Protein AF-A0A7S3IA55-F1 (afdb_monomer)

Nearest PDB structures (foldseek):
  6xyw-assembly1_BI  TM=4.584E-01  e=1.320E+00  Arabidopsis thaliana
  8tn6-assembly1_C  TM=3.135E-01  e=3.526E+00  synthetic construct
  1zy3-assembly1_A  TM=2.543E-01  e=7.474E+00  Homo sapiens

InterPro domains:
  IPR007148 Small-subunit processome, Utp12 [PF04003] (31-106)

Organism: NCBI:txid342563

Secondary structure (DSSP, 8-state):
-HHHHHHHHHHHTT-HHHHHHHHHHSPPPS---HHHHHHHHHHHHHHHHHS--HHHHHHHHHHHHHHHHHHHH-HHHHHHHHHHHHHHHHHHHHHHHHHHHHHHHHHHHHHHSSPP-----------------------------

Sequence (145 aa):
MESCAQLLNALRNKDISTLNSLIESTECPEHIPQEHLVDLLSFLTKKMQQIPSKKALLWVHQLSSKHGHLLIQSENLKQQITKLLESFTDKTATLEKLYKLKGKLEGNLSRTEGPGVSNEMEIEEEETSSDASIEEITHYEEFSD

Radius of gyration: 34.8 Å; Cα contacts (8 Å, |Δi|>4): 60; chains: 1; bounding box: 84×31×84 Å

Foldseek 3Di:
DVLLVQCQVCLVVVVLVSVVVSLVPHAQDPDDDPVCLLSLLLSLLVCCVVPNDPSSVVNNVVSCVVPVVVCVVDPPSVVSVVVSVVVVVVVVVVVVVVVVVVVVVVVVVVVVPPDDPPPPPPPPPPPDDDDDDDDDDDDDDDDDD

Structure (mmCIF, N/CA/C/O backbone):
data_AF-A0A7S3IA55-F1
#
_entry.id   AF-A0A7S3IA55-F1
#
loop_
_atom_site.group_PDB
_atom_site.id
_atom_site.type_symbol
_atom_site.label_atom_id
_atom_site.label_alt_id
_atom_site.label_comp_id
_atom_site.label_asym_id
_atom_site.label_entity_id
_atom_site.label_seq_id
_atom_site.pdbx_PDB_ins_code
_atom_site.Cartn_x
_atom_site.Cartn_y
_atom_site.Cartn_z
_atom_site.occupancy
_atom_site.B_iso_or_equiv
_atom_site.auth_seq_id
_atom_site.auth_comp_id
_atom_site.auth_asym_id
_atom_site.auth_atom_id
_atom_site.pdbx_PDB_model_num
ATOM 1 N N . MET A 1 1 ? 12.690 -15.895 -8.451 1.00 59.56 1 MET A N 1
ATOM 2 C CA . MET A 1 1 ? 12.801 -15.340 -9.821 1.00 59.56 1 MET A CA 1
ATOM 3 C C . MET A 1 1 ? 11.457 -15.336 -10.544 1.00 59.56 1 MET A C 1
ATOM 5 O O . MET A 1 1 ? 11.113 -14.310 -11.113 1.00 59.56 1 MET A O 1
ATOM 9 N N . GLU A 1 2 ? 10.664 -16.408 -10.460 1.00 76.94 2 GLU A N 1
ATOM 10 C CA . GLU A 1 2 ? 9.357 -16.514 -11.136 1.00 76.94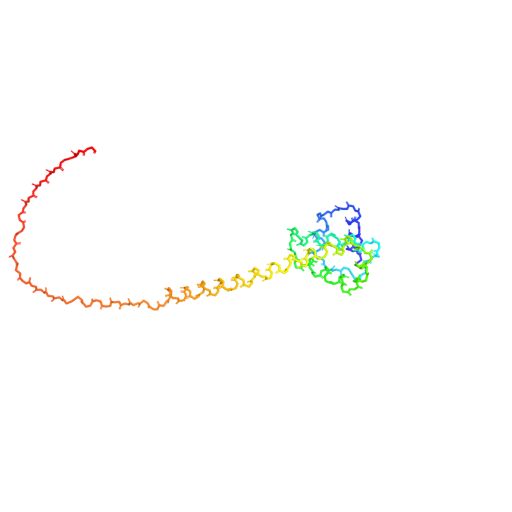 2 GLU A CA 1
ATOM 11 C C . GLU A 1 2 ? 8.310 -15.483 -10.661 1.00 76.94 2 GLU A C 1
ATOM 13 O O . GLU A 1 2 ? 7.655 -14.844 -11.481 1.00 76.94 2 GLU A O 1
ATOM 18 N N . SER A 1 3 ? 8.237 -15.210 -9.354 1.00 81.88 3 SER A N 1
ATOM 19 C CA . SER A 1 3 ? 7.317 -14.214 -8.775 1.00 81.88 3 SER A CA 1
ATOM 20 C C . SER A 1 3 ? 7.595 -12.772 -9.216 1.00 81.88 3 SER A C 1
ATOM 22 O O . SER A 1 3 ? 6.663 -11.992 -9.392 1.00 81.88 3 SER A O 1
ATOM 24 N N . CYS A 1 4 ? 8.862 -12.406 -9.442 1.00 88.00 4 CYS A N 1
ATOM 25 C CA . CYS A 1 4 ? 9.215 -11.074 -9.940 1.00 88.00 4 CYS A CA 1
ATOM 26 C C . CYS A 1 4 ? 8.784 -10.915 -11.404 1.00 88.00 4 CYS A C 1
ATOM 28 O O . CYS A 1 4 ? 8.152 -9.926 -11.756 1.00 88.00 4 CYS A O 1
ATOM 30 N N . ALA A 1 5 ? 9.025 -11.924 -12.247 1.00 91.19 5 ALA A N 1
ATOM 31 C CA . ALA A 1 5 ? 8.561 -11.903 -13.633 1.00 91.19 5 ALA A CA 1
ATOM 32 C C . ALA A 1 5 ? 7.026 -11.797 -13.724 1.00 91.19 5 ALA A C 1
ATOM 34 O O . ALA A 1 5 ? 6.505 -11.020 -14.526 1.00 91.19 5 ALA A O 1
ATOM 35 N N . GLN A 1 6 ? 6.305 -12.522 -12.863 1.00 94.19 6 GLN A N 1
ATOM 36 C CA . GLN A 1 6 ? 4.848 -12.422 -12.754 1.00 94.19 6 GLN A CA 1
ATOM 37 C C . GLN A 1 6 ? 4.395 -11.034 -12.283 1.00 94.19 6 GLN A C 1
ATOM 39 O O . GLN A 1 6 ? 3.485 -10.470 -12.887 1.00 94.19 6 GLN A O 1
ATOM 44 N N . LEU A 1 7 ? 5.056 -10.450 -11.276 1.00 95.00 7 LEU A N 1
ATOM 45 C CA . LEU A 1 7 ? 4.777 -9.092 -10.797 1.00 95.00 7 LEU A CA 1
ATOM 46 C C . LEU A 1 7 ? 4.922 -8.062 -11.921 1.00 95.00 7 LEU A C 1
ATOM 48 O O . LEU A 1 7 ? 4.017 -7.260 -12.140 1.00 95.00 7 LEU A O 1
ATOM 52 N N . LEU A 1 8 ? 6.038 -8.098 -12.651 1.00 94.25 8 LEU A N 1
ATOM 53 C CA . LEU A 1 8 ? 6.300 -7.163 -13.746 1.00 94.25 8 LEU A CA 1
ATOM 54 C C . LEU A 1 8 ? 5.291 -7.332 -14.884 1.00 94.25 8 LEU A C 1
ATOM 56 O O . LEU A 1 8 ? 4.810 -6.346 -15.445 1.00 94.25 8 LEU A O 1
ATOM 60 N N . ASN A 1 9 ? 4.919 -8.575 -15.200 1.00 94.94 9 ASN A N 1
ATOM 61 C CA . ASN A 1 9 ? 3.902 -8.839 -16.207 1.00 94.94 9 ASN A CA 1
ATOM 62 C C . ASN A 1 9 ? 2.522 -8.317 -15.777 1.00 94.94 9 ASN A C 1
ATOM 64 O O . ASN A 1 9 ? 1.839 -7.669 -16.568 1.00 94.94 9 ASN A O 1
ATOM 68 N N . ALA A 1 10 ? 2.138 -8.543 -14.519 1.00 95.38 10 ALA A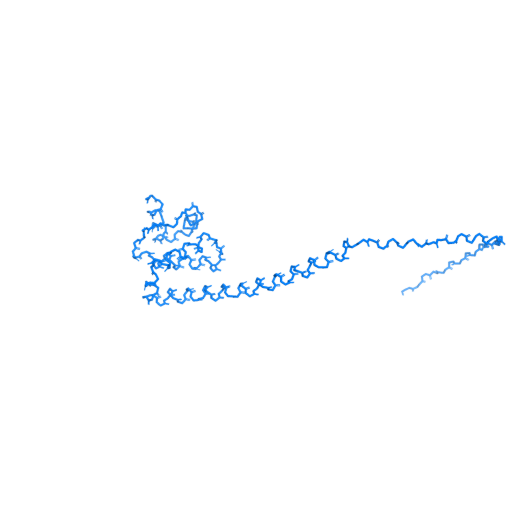 N 1
ATOM 69 C CA . ALA A 1 10 ? 0.887 -8.047 -13.957 1.00 95.38 10 ALA A CA 1
ATOM 70 C C . ALA A 1 10 ? 0.855 -6.511 -13.910 1.00 95.38 10 ALA A C 1
ATOM 72 O O . ALA A 1 10 ? -0.166 -5.909 -14.238 1.00 95.38 10 ALA A O 1
ATOM 73 N N . LEU A 1 11 ? 1.982 -5.868 -13.589 1.00 94.25 11 LEU A N 1
ATOM 74 C CA . LEU A 1 11 ? 2.115 -4.411 -13.579 1.00 94.25 11 LEU A CA 1
ATOM 75 C C . LEU A 1 11 ? 1.931 -3.823 -14.983 1.00 94.25 11 LEU A C 1
ATOM 77 O O . LEU A 1 11 ? 1.127 -2.913 -15.175 1.00 94.25 11 LEU A O 1
ATOM 81 N N . ARG A 1 12 ? 2.609 -4.403 -15.979 1.00 94.31 12 ARG A N 1
ATOM 82 C CA . ARG A 1 12 ? 2.500 -4.009 -17.391 1.00 94.31 12 ARG A CA 1
ATOM 83 C C . ARG A 1 12 ? 1.082 -4.178 -17.938 1.00 94.31 12 ARG A C 1
ATOM 85 O O . ARG A 1 12 ? 0.593 -3.300 -18.643 1.00 94.31 12 ARG A O 1
ATOM 92 N N . ASN A 1 13 ? 0.416 -5.277 -17.588 1.00 95.31 13 ASN A N 1
ATOM 93 C CA . ASN A 1 13 ? -0.946 -5.575 -18.042 1.00 95.31 13 ASN A CA 1
ATOM 94 C C . ASN A 1 13 ? -2.032 -4.914 -17.177 1.00 95.31 13 ASN A C 1
ATOM 96 O O . ASN A 1 13 ? -3.214 -5.066 -17.473 1.00 95.31 13 ASN A O 1
ATOM 100 N N . LYS A 1 14 ? -1.648 -4.181 -16.119 1.00 93.62 14 LYS A N 1
ATOM 101 C CA . LYS A 1 14 ? -2.559 -3.575 -15.133 1.00 93.62 14 LYS A CA 1
ATOM 102 C C . LYS A 1 14 ? -3.533 -4.590 -14.517 1.00 93.62 14 LYS A C 1
ATOM 104 O O . LYS A 1 14 ? -4.680 -4.259 -14.221 1.00 93.62 14 LYS A O 1
ATOM 109 N N . ASP A 1 15 ? -3.071 -5.820 -14.302 1.00 96.19 15 ASP A N 1
ATOM 110 C CA . ASP A 1 15 ? -3.849 -6.888 -13.673 1.00 96.19 15 ASP A CA 1
ATOM 111 C C . ASP A 1 15 ? -3.881 -6.695 -12.150 1.00 96.19 15 ASP A C 1
ATOM 113 O O . ASP A 1 15 ? -3.027 -7.178 -11.403 1.00 96.19 15 ASP A O 1
ATOM 117 N N . ILE A 1 16 ? -4.884 -5.946 -11.690 1.00 94.19 16 ILE A N 1
ATOM 118 C CA . ILE A 1 16 ? -5.052 -5.568 -10.281 1.00 94.19 16 ILE A CA 1
ATOM 119 C C . ILE A 1 16 ? -5.248 -6.799 -9.385 1.00 94.19 16 ILE A C 1
ATOM 121 O O . ILE A 1 16 ? -4.739 -6.822 -8.262 1.00 94.19 16 ILE A O 1
ATOM 125 N N . SER A 1 17 ? -5.969 -7.820 -9.857 1.00 94.50 17 SER A N 1
ATOM 126 C CA . SER A 1 17 ? -6.205 -9.060 -9.106 1.00 94.50 17 SER A CA 1
ATOM 127 C C . SER A 1 17 ? -4.901 -9.782 -8.798 1.00 94.50 17 SER A C 1
ATOM 129 O O . SER A 1 17 ? -4.622 -10.084 -7.634 1.00 94.50 17 SER A O 1
ATOM 131 N N . THR A 1 18 ? -4.077 -9.996 -9.822 1.00 95.50 18 THR A N 1
ATOM 132 C CA . THR A 1 18 ? -2.795 -10.687 -9.680 1.00 95.50 18 THR A CA 1
ATOM 133 C C . THR A 1 18 ? -1.817 -9.860 -8.852 1.00 95.50 18 THR A C 1
ATOM 135 O O . THR A 1 18 ? -1.176 -10.402 -7.954 1.00 95.50 18 THR A O 1
ATOM 138 N N . LEU A 1 19 ? -1.753 -8.538 -9.065 1.00 95.31 19 LEU A N 1
ATOM 139 C CA . LEU A 1 19 ? -0.924 -7.643 -8.248 1.00 95.31 19 LEU A CA 1
ATOM 140 C C . LEU A 1 19 ? -1.286 -7.730 -6.762 1.00 95.31 19 LEU A C 1
ATOM 142 O O . LEU A 1 19 ? -0.405 -7.879 -5.919 1.00 95.31 19 LEU A O 1
ATOM 146 N N . ASN A 1 20 ? -2.580 -7.682 -6.435 1.00 94.44 20 ASN A N 1
ATOM 147 C CA . ASN A 1 20 ? -3.040 -7.819 -5.057 1.00 94.44 20 ASN A CA 1
ATOM 148 C C . ASN A 1 20 ? -2.663 -9.177 -4.465 1.00 94.44 20 ASN A C 1
ATOM 150 O O . ASN A 1 20 ? -2.122 -9.217 -3.365 1.00 94.44 20 ASN A O 1
ATOM 154 N N . SER A 1 21 ? -2.915 -10.268 -5.191 1.00 94.75 21 SER A N 1
ATOM 155 C CA . SER A 1 21 ? -2.582 -11.616 -4.728 1.00 94.75 21 SER A CA 1
ATOM 156 C C . SER A 1 21 ? -1.082 -11.774 -4.458 1.00 94.75 21 SER A C 1
ATOM 158 O O . SER A 1 21 ? -0.700 -12.265 -3.395 1.00 94.75 21 SER A O 1
ATOM 160 N N . LEU A 1 22 ? -0.227 -11.291 -5.365 1.00 95.50 22 LEU A N 1
ATOM 161 C CA . LEU A 1 22 ? 1.229 -11.353 -5.216 1.00 95.50 22 LEU A CA 1
ATOM 162 C C . LEU A 1 22 ? 1.714 -10.560 -4.000 1.00 95.50 22 LEU A C 1
ATOM 164 O O . LEU A 1 22 ? 2.484 -11.084 -3.203 1.00 95.50 22 LEU A O 1
ATOM 168 N N . ILE A 1 23 ? 1.223 -9.334 -3.804 1.00 95.19 23 ILE A N 1
ATOM 169 C CA . ILE A 1 23 ? 1.634 -8.497 -2.665 1.00 95.19 23 ILE A CA 1
ATOM 170 C C . ILE A 1 23 ? 1.313 -9.162 -1.324 1.00 95.19 23 ILE A C 1
ATOM 172 O O . ILE A 1 23 ? 2.115 -9.081 -0.395 1.00 95.19 23 ILE A O 1
ATOM 176 N N . GLU A 1 24 ? 0.155 -9.814 -1.204 1.00 94.62 24 GLU A N 1
ATOM 177 C CA . GLU A 1 24 ? -0.229 -10.468 0.052 1.00 94.62 24 GLU A CA 1
ATOM 178 C C . GLU A 1 24 ? 0.493 -11.808 0.272 1.00 94.62 24 GLU A C 1
ATOM 180 O O . GLU A 1 24 ? 0.710 -12.203 1.418 1.00 94.62 24 GLU A O 1
ATOM 185 N N . SER A 1 25 ? 0.876 -12.505 -0.803 1.00 94.19 25 SER A N 1
ATOM 186 C CA . SER A 1 25 ? 1.429 -13.866 -0.733 1.00 94.19 25 SER A CA 1
ATOM 187 C C . SER A 1 25 ? 2.954 -13.947 -0.810 1.00 94.19 25 SER A C 1
ATOM 189 O O . SER A 1 25 ? 3.515 -14.975 -0.432 1.00 94.19 25 SER A O 1
ATOM 191 N N . THR A 1 26 ? 3.645 -12.894 -1.258 1.00 93.94 26 THR A N 1
ATOM 192 C CA . THR A 1 26 ? 5.104 -12.917 -1.437 1.00 93.94 26 THR A CA 1
ATOM 193 C C . THR A 1 26 ? 5.832 -11.852 -0.616 1.00 93.94 26 THR A C 1
ATOM 195 O O . THR A 1 26 ? 5.243 -10.968 0.016 1.00 93.94 26 THR A O 1
ATOM 198 N N . GLU A 1 27 ? 7.161 -11.945 -0.597 1.00 93.19 27 GLU A N 1
ATOM 199 C CA . GLU A 1 27 ? 8.023 -10.850 -0.149 1.00 93.19 27 GLU A CA 1
ATOM 200 C C . GLU A 1 27 ? 8.318 -9.884 -1.297 1.00 93.19 27 GLU A C 1
ATOM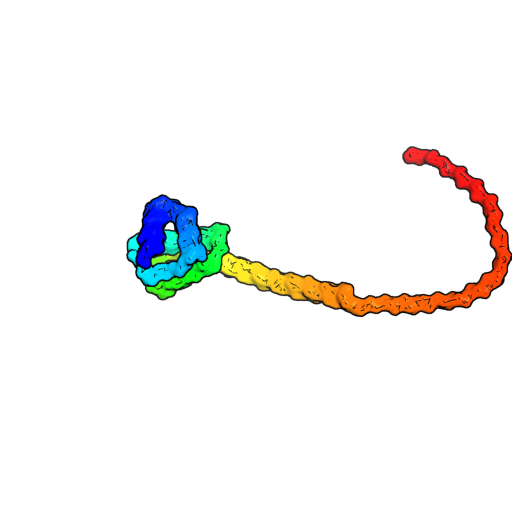 202 O O . GLU A 1 27 ? 8.207 -10.248 -2.473 1.00 93.19 27 GLU A O 1
ATOM 207 N N . CYS A 1 28 ? 8.688 -8.651 -0.944 1.00 92.50 28 CYS A N 1
ATOM 208 C CA . CYS A 1 28 ? 9.076 -7.643 -1.921 1.00 92.50 28 CYS A CA 1
ATOM 209 C C . CYS A 1 28 ? 10.342 -8.114 -2.652 1.00 92.50 28 CYS A C 1
ATOM 211 O O . CYS A 1 28 ? 11.337 -8.429 -1.988 1.00 92.50 28 CYS A O 1
ATOM 213 N N . PRO A 1 29 ? 10.339 -8.174 -3.994 1.00 91.62 29 PRO A N 1
ATOM 214 C CA . PRO A 1 29 ? 11.519 -8.574 -4.743 1.00 91.62 29 PRO A CA 1
ATOM 215 C C . PRO A 1 29 ? 12.714 -7.671 -4.429 1.00 91.62 29 PRO A C 1
ATOM 217 O O . PRO A 1 29 ? 12.597 -6.448 -4.385 1.00 91.62 29 PRO A O 1
ATOM 220 N N . GLU A 1 30 ? 13.890 -8.269 -4.245 1.00 86.56 30 GLU A N 1
ATOM 221 C CA . GLU A 1 30 ? 15.102 -7.507 -3.926 1.00 86.56 30 GLU A CA 1
ATOM 222 C C . GLU A 1 30 ? 15.539 -6.573 -5.055 1.00 86.56 30 GLU A C 1
ATOM 224 O O . GLU A 1 30 ? 16.090 -5.507 -4.778 1.00 86.56 30 GLU A O 1
ATOM 229 N N . HIS A 1 31 ? 15.277 -6.991 -6.297 1.00 86.19 31 HIS A N 1
ATOM 230 C CA . HIS A 1 31 ? 15.666 -6.313 -7.524 1.00 86.19 31 HIS A CA 1
ATOM 231 C C . HIS A 1 31 ? 14.432 -6.111 -8.402 1.00 86.19 31 HIS A C 1
ATOM 233 O O . HIS A 1 31 ? 13.816 -7.078 -8.859 1.00 86.19 31 HIS A O 1
ATOM 239 N N . ILE A 1 32 ? 14.091 -4.847 -8.642 1.00 88.44 32 ILE A N 1
ATOM 240 C CA . ILE A 1 32 ? 13.017 -4.423 -9.540 1.00 88.44 32 ILE A CA 1
ATOM 241 C C . ILE A 1 32 ? 13.632 -3.435 -10.537 1.00 88.44 32 ILE A C 1
ATOM 243 O O . ILE A 1 32 ? 14.303 -2.497 -10.096 1.00 88.44 32 ILE A O 1
ATOM 247 N N . PRO A 1 33 ? 13.442 -3.624 -11.856 1.00 88.75 33 PRO A N 1
ATOM 248 C CA . PRO A 1 33 ? 13.942 -2.687 -12.857 1.00 88.75 33 PRO A CA 1
ATOM 249 C C . PRO A 1 33 ? 13.410 -1.273 -12.622 1.00 88.75 33 PRO A C 1
ATOM 251 O O . PRO A 1 33 ? 12.243 -1.085 -12.265 1.00 88.75 33 PRO A O 1
ATOM 254 N N . GLN A 1 34 ? 14.262 -0.272 -12.845 1.00 85.19 34 GLN A N 1
ATOM 255 C CA . GLN A 1 34 ? 13.937 1.122 -12.548 1.00 85.19 34 GLN A CA 1
ATOM 256 C C . GLN A 1 34 ? 12.712 1.619 -13.323 1.00 85.19 34 GLN A C 1
ATOM 258 O O . GLN A 1 34 ? 11.913 2.365 -12.757 1.00 85.19 34 GLN A O 1
ATOM 263 N N . GLU A 1 35 ? 12.516 1.158 -14.564 1.00 86.88 35 GLU A N 1
ATOM 264 C CA . GLU A 1 35 ? 11.344 1.509 -15.376 1.00 86.88 35 GLU A CA 1
ATOM 265 C C . GLU A 1 35 ? 10.002 1.137 -14.723 1.00 86.88 35 GLU A C 1
ATOM 267 O O . GLU A 1 35 ? 8.989 1.770 -15.000 1.00 86.88 35 GLU A O 1
ATOM 272 N N . HIS A 1 36 ? 9.989 0.148 -13.827 1.00 89.56 36 HIS A N 1
ATOM 273 C CA . HIS A 1 36 ? 8.778 -0.369 -13.194 1.00 89.56 36 HIS A CA 1
ATOM 274 C C . HIS A 1 36 ? 8.582 0.126 -11.758 1.00 89.56 36 HIS A C 1
ATOM 276 O O . HIS A 1 36 ? 7.496 -0.026 -11.197 1.00 89.56 36 HIS A O 1
ATOM 282 N N . LEU A 1 37 ? 9.605 0.733 -11.146 1.00 88.94 37 LEU A N 1
ATOM 283 C CA . LEU A 1 37 ? 9.550 1.166 -9.747 1.00 88.94 37 LEU A CA 1
ATOM 284 C C . LEU A 1 37 ? 8.490 2.245 -9.511 1.00 88.94 37 LEU A C 1
ATOM 286 O O . LEU A 1 37 ? 7.766 2.178 -8.519 1.00 88.94 37 LEU A O 1
ATOM 290 N N . VAL A 1 38 ? 8.377 3.219 -10.419 1.00 87.75 38 VAL A N 1
ATOM 291 C CA . VAL A 1 38 ? 7.404 4.319 -10.295 1.00 87.75 38 VAL A CA 1
ATOM 292 C C . VAL A 1 38 ? 5.973 3.789 -10.370 1.00 87.75 38 VAL A C 1
ATOM 294 O O . VAL A 1 38 ? 5.142 4.141 -9.530 1.00 87.75 38 VAL A O 1
ATOM 297 N N . ASP A 1 39 ? 5.699 2.904 -11.328 1.00 90.12 39 ASP A N 1
ATOM 298 C CA . ASP A 1 39 ? 4.380 2.298 -11.509 1.00 90.12 39 ASP A CA 1
ATOM 299 C C . ASP A 1 39 ? 4.001 1.407 -10.324 1.00 90.12 39 ASP A C 1
ATOM 301 O O . ASP A 1 39 ? 2.878 1.486 -9.820 1.00 90.12 39 ASP A O 1
ATOM 305 N N . LEU A 1 40 ? 4.947 0.603 -9.830 1.00 92.81 40 LEU A N 1
ATOM 306 C CA . LEU A 1 40 ? 4.727 -0.256 -8.673 1.00 92.81 40 LEU A CA 1
ATOM 307 C C . LEU A 1 40 ? 4.461 0.563 -7.407 1.00 92.81 40 LEU A C 1
ATOM 309 O O . LEU A 1 40 ? 3.512 0.273 -6.679 1.00 92.81 40 LEU A O 1
ATOM 313 N N . LEU A 1 41 ? 5.261 1.601 -7.149 1.00 91.00 41 LEU A N 1
ATOM 314 C CA . LEU A 1 41 ? 5.051 2.492 -6.010 1.00 91.00 41 LEU A CA 1
ATOM 315 C C . LEU A 1 41 ? 3.706 3.215 -6.115 1.00 91.00 41 LEU A C 1
ATOM 317 O O . LEU A 1 41 ? 2.959 3.230 -5.141 1.00 91.00 41 LEU A O 1
ATOM 321 N N . SER A 1 42 ? 3.340 3.728 -7.294 1.00 90.12 42 SER A N 1
ATOM 322 C CA . SER A 1 42 ? 2.027 4.352 -7.495 1.00 90.12 42 SER A CA 1
ATOM 323 C C . SER A 1 42 ? 0.883 3.367 -7.242 1.00 90.12 42 SER A C 1
ATOM 325 O O . SER A 1 42 ? -0.100 3.718 -6.584 1.00 90.12 42 SER A O 1
ATOM 327 N N . PHE A 1 43 ? 1.004 2.126 -7.722 1.00 93.56 43 PHE A N 1
ATOM 328 C CA . PHE A 1 43 ? 0.018 1.082 -7.459 1.00 93.56 43 PHE A CA 1
ATOM 329 C C . PHE A 1 43 ? -0.115 0.800 -5.958 1.00 93.56 43 PHE A C 1
ATOM 331 O O . PHE A 1 43 ? -1.225 0.818 -5.424 1.00 93.56 43 PHE A O 1
ATOM 338 N N . LEU A 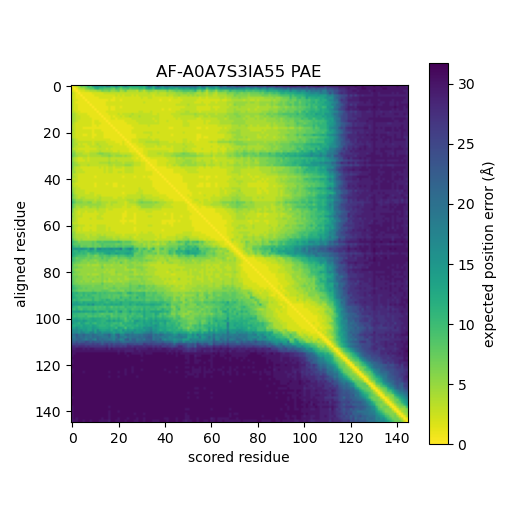1 44 ? 1.005 0.591 -5.264 1.00 93.38 44 LEU A N 1
ATOM 339 C CA . LEU A 1 44 ? 1.025 0.309 -3.830 1.00 93.38 44 LEU A CA 1
ATOM 340 C C . LEU A 1 44 ? 0.425 1.459 -3.014 1.00 93.38 44 LEU A C 1
ATOM 342 O O . LEU A 1 44 ? -0.364 1.219 -2.100 1.00 93.38 44 LEU A O 1
ATOM 346 N N . THR A 1 45 ? 0.741 2.707 -3.362 1.00 90.12 45 THR A N 1
ATOM 347 C CA . THR A 1 45 ? 0.180 3.889 -2.704 1.00 90.12 45 THR A CA 1
ATOM 348 C C . THR A 1 45 ? -1.335 3.967 -2.881 1.00 90.12 45 THR A C 1
ATOM 350 O O . THR A 1 45 ? -2.055 4.162 -1.902 1.00 90.12 45 THR A O 1
ATOM 353 N N . LYS A 1 46 ? -1.842 3.740 -4.100 1.00 90.25 46 LYS A N 1
ATOM 354 C CA . LYS A 1 46 ? -3.289 3.695 -4.371 1.00 90.25 46 LYS A CA 1
ATOM 355 C C . LYS A 1 46 ? -3.973 2.553 -3.625 1.00 90.25 46 LYS A C 1
ATOM 357 O O . LYS A 1 46 ? -5.004 2.777 -2.993 1.00 90.25 46 LYS A O 1
ATOM 362 N N . LYS A 1 47 ? -3.380 1.354 -3.637 1.00 92.00 47 LYS A N 1
ATOM 363 C CA . LYS A 1 47 ? -3.869 0.203 -2.867 1.00 92.00 47 LYS A CA 1
ATOM 364 C C . LYS A 1 47 ? -3.985 0.564 -1.389 1.00 92.00 47 LYS A C 1
ATOM 366 O O . LYS A 1 47 ? -5.040 0.353 -0.816 1.00 92.00 47 LYS A O 1
ATOM 371 N N . MET A 1 48 ? -2.962 1.174 -0.790 1.00 90.88 48 MET A N 1
ATOM 372 C CA . MET A 1 48 ? -2.977 1.556 0.629 1.00 90.88 48 MET A CA 1
ATO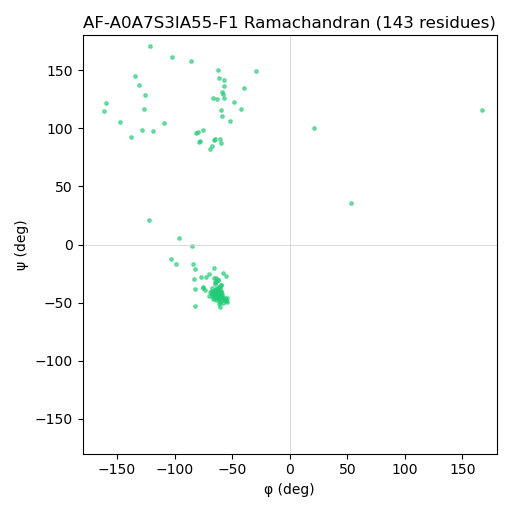M 373 C C . MET A 1 48 ? -4.037 2.605 0.988 1.00 90.88 48 MET A C 1
ATOM 375 O O . MET A 1 48 ? -4.517 2.615 2.124 1.00 90.88 48 MET A O 1
ATOM 379 N N . GLN A 1 49 ? -4.406 3.475 0.045 1.00 86.81 49 GLN A N 1
ATOM 380 C CA . GLN A 1 49 ? -5.501 4.432 0.227 1.00 86.81 49 GLN A CA 1
ATOM 381 C C . GLN A 1 49 ? -6.874 3.751 0.173 1.00 86.81 49 GLN A C 1
ATOM 383 O O . GLN A 1 49 ? -7.752 4.104 0.954 1.00 86.81 49 GLN A O 1
ATOM 388 N N . GLN A 1 50 ? -7.052 2.772 -0.718 1.00 89.25 50 GLN A N 1
ATOM 389 C CA . GLN A 1 50 ? -8.328 2.074 -0.910 1.00 89.25 50 GLN A CA 1
ATOM 390 C C . GLN A 1 50 ? -8.543 0.953 0.114 1.00 89.25 50 GLN A C 1
ATOM 392 O O . GLN A 1 50 ? -9.574 0.892 0.775 1.00 89.25 50 GLN A O 1
ATOM 397 N N . ILE A 1 51 ? -7.565 0.057 0.231 1.00 89.75 51 ILE A N 1
ATOM 398 C CA . ILE A 1 51 ? -7.598 -1.143 1.065 1.00 89.75 51 ILE A CA 1
ATOM 399 C C . ILE A 1 51 ? -6.232 -1.269 1.757 1.00 89.75 51 ILE A C 1
ATOM 401 O O . ILE A 1 51 ? -5.293 -1.846 1.193 1.00 89.75 51 ILE A O 1
ATOM 405 N N . PRO A 1 52 ? -6.089 -0.718 2.976 1.00 87.69 52 PRO A N 1
ATOM 406 C CA . PRO A 1 52 ? -4.846 -0.796 3.730 1.00 87.69 52 PRO A CA 1
ATOM 407 C C . PRO A 1 52 ? -4.420 -2.249 3.965 1.00 87.69 52 PRO A C 1
ATOM 409 O O . PRO A 1 52 ? -5.197 -3.057 4.467 1.00 87.69 52 PRO A O 1
ATOM 412 N N . SER A 1 53 ? -3.165 -2.568 3.648 1.00 92.38 53 SER A N 1
ATOM 413 C CA . SER A 1 53 ? -2.562 -3.880 3.898 1.00 92.38 53 SER A CA 1
ATOM 414 C C . SER A 1 53 ? -1.207 -3.716 4.575 1.00 92.38 53 SER A C 1
ATOM 416 O O . SER A 1 53 ? -0.387 -2.884 4.183 1.00 92.38 53 SER A O 1
ATOM 418 N N . LYS A 1 54 ? -0.944 -4.547 5.588 1.00 91.94 54 LYS A N 1
ATOM 419 C CA . LYS A 1 54 ? 0.355 -4.576 6.272 1.00 91.94 54 LYS A CA 1
ATOM 420 C C . LYS A 1 54 ? 1.479 -4.967 5.309 1.00 91.94 54 LYS A C 1
ATOM 422 O O . LYS A 1 54 ? 2.561 -4.386 5.373 1.00 91.94 54 LYS A O 1
ATOM 427 N N . LYS A 1 55 ? 1.219 -5.921 4.410 1.00 94.25 55 LYS A N 1
ATOM 428 C CA . LYS A 1 55 ? 2.181 -6.373 3.398 1.00 94.25 55 LYS A CA 1
ATOM 429 C C . LYS A 1 55 ? 2.473 -5.274 2.383 1.00 94.25 55 LYS A C 1
ATOM 431 O O . LYS A 1 55 ? 3.638 -4.961 2.151 1.00 94.25 55 LYS A O 1
ATOM 436 N N . ALA A 1 56 ? 1.435 -4.616 1.869 1.00 93.88 56 ALA A N 1
ATOM 437 C CA . ALA A 1 56 ? 1.605 -3.494 0.950 1.00 93.88 56 ALA A CA 1
ATOM 438 C C . ALA A 1 56 ? 2.376 -2.327 1.593 1.00 93.88 56 ALA A C 1
ATOM 440 O O . ALA A 1 56 ? 3.275 -1.774 0.965 1.00 93.88 56 ALA A O 1
ATOM 441 N N . LEU A 1 57 ? 2.098 -1.996 2.861 1.00 92.38 57 LEU A N 1
ATOM 442 C CA . LEU A 1 57 ? 2.855 -0.979 3.598 1.00 92.38 57 LEU A CA 1
ATOM 443 C C . LEU A 1 57 ? 4.335 -1.354 3.746 1.00 92.38 57 LEU A C 1
ATOM 445 O O . LEU A 1 57 ? 5.205 -0.507 3.550 1.00 92.38 57 LEU A O 1
ATOM 449 N N . LEU A 1 58 ? 4.626 -2.619 4.065 1.00 94.06 58 LEU A N 1
ATOM 450 C CA . LEU A 1 58 ? 6.000 -3.108 4.178 1.00 94.06 58 LEU A CA 1
ATOM 451 C C . LEU A 1 58 ? 6.754 -2.965 2.851 1.00 94.06 58 LEU A C 1
ATOM 453 O O . LEU A 1 58 ? 7.900 -2.522 2.846 1.00 94.06 58 LEU A O 1
ATOM 457 N N . TRP A 1 59 ? 6.099 -3.278 1.732 1.00 94.81 59 TRP A N 1
ATOM 458 C CA . TRP A 1 59 ? 6.684 -3.109 0.403 1.00 94.81 59 TRP A CA 1
ATOM 459 C C . TRP A 1 59 ? 6.940 -1.635 0.085 1.00 94.81 59 TRP A C 1
ATOM 461 O O . TRP A 1 59 ? 8.036 -1.299 -0.359 1.00 94.81 59 TRP A O 1
ATOM 471 N N . VAL A 1 60 ? 5.980 -0.740 0.366 1.00 91.62 60 VAL A N 1
ATOM 472 C CA . VAL A 1 60 ? 6.172 0.716 0.204 1.00 91.62 60 VAL A CA 1
ATOM 473 C C . VAL A 1 60 ? 7.383 1.186 1.001 1.00 91.62 60 VAL A C 1
ATOM 475 O O . VAL A 1 60 ? 8.216 1.912 0.460 1.00 91.62 60 VAL A O 1
ATOM 478 N N . HIS A 1 61 ? 7.511 0.750 2.256 1.00 90.00 61 HIS A N 1
ATOM 479 C CA . HIS A 1 61 ? 8.651 1.086 3.103 1.00 90.00 61 HIS A CA 1
ATOM 480 C C . HIS A 1 61 ? 9.968 0.584 2.496 1.00 90.00 61 HIS A C 1
ATOM 482 O O . HIS A 1 61 ? 10.870 1.379 2.258 1.00 90.00 61 HIS A O 1
ATOM 488 N N . GLN A 1 62 ? 10.065 -0.708 2.165 1.00 92.25 62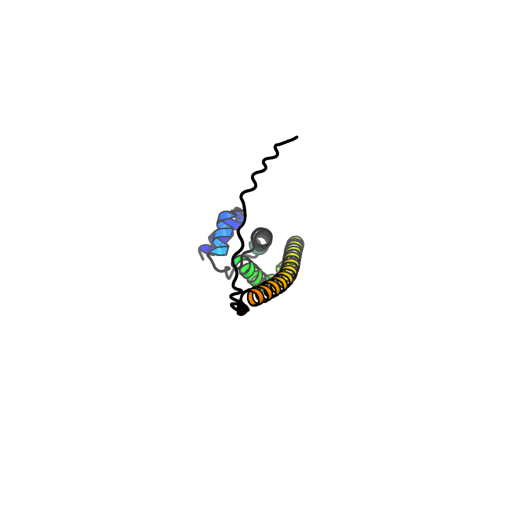 GLN A N 1
ATOM 489 C CA . GLN A 1 62 ? 11.279 -1.311 1.603 1.00 92.25 62 GLN A CA 1
ATOM 490 C C . GLN A 1 62 ? 11.720 -0.646 0.291 1.00 92.25 62 GLN A C 1
ATOM 492 O O . GLN A 1 62 ? 12.903 -0.346 0.115 1.00 92.25 62 GLN A O 1
ATOM 497 N N . LEU A 1 63 ? 10.776 -0.386 -0.616 1.00 90.56 63 LEU A N 1
ATOM 498 C CA . LEU A 1 63 ? 11.059 0.261 -1.896 1.00 90.56 63 LEU A CA 1
ATOM 499 C C . LEU A 1 63 ? 11.456 1.727 -1.708 1.00 90.56 63 LEU A C 1
ATOM 501 O O . LEU A 1 63 ? 12.411 2.178 -2.335 1.00 90.56 63 LEU A O 1
ATOM 505 N N . SER A 1 64 ? 10.789 2.456 -0.812 1.00 88.06 64 SER A N 1
ATOM 506 C CA . SER A 1 64 ? 11.119 3.860 -0.529 1.00 88.06 64 SER A CA 1
ATOM 507 C C . SER A 1 64 ? 12.479 4.004 0.156 1.00 88.06 64 SER A C 1
ATOM 509 O O . SER A 1 64 ? 13.229 4.918 -0.172 1.00 88.06 64 SER A O 1
ATOM 511 N N . SER A 1 65 ? 12.845 3.087 1.058 1.00 88.75 65 SER A N 1
ATOM 512 C CA . SER A 1 65 ? 14.162 3.093 1.708 1.00 88.75 65 SER A CA 1
ATOM 513 C C . SER A 1 65 ? 15.302 2.864 0.715 1.00 88.75 65 SER A C 1
ATOM 515 O O . SER A 1 65 ? 16.349 3.491 0.837 1.00 88.75 65 SER A O 1
ATOM 517 N N . LYS A 1 66 ? 15.110 1.986 -0.278 1.00 89.31 66 LYS A N 1
ATOM 518 C CA . LYS A 1 66 ? 16.134 1.680 -1.292 1.00 89.31 66 LYS A CA 1
ATOM 519 C C . LYS A 1 66 ? 16.170 2.695 -2.436 1.00 89.31 66 LYS A C 1
ATOM 521 O O . LYS A 1 66 ? 17.240 3.043 -2.928 1.00 89.31 66 LYS A O 1
ATOM 526 N N . HIS A 1 67 ? 15.006 3.173 -2.865 1.00 86.81 67 HIS A N 1
ATOM 527 C CA . HIS A 1 67 ? 14.843 3.933 -4.106 1.00 86.81 67 HIS A CA 1
ATOM 528 C C . HIS A 1 67 ? 14.227 5.320 -3.891 1.00 86.81 67 HIS A C 1
ATOM 530 O O . HIS A 1 67 ? 13.709 5.919 -4.829 1.00 86.81 67 HIS A O 1
ATOM 536 N N . GLY A 1 68 ? 14.30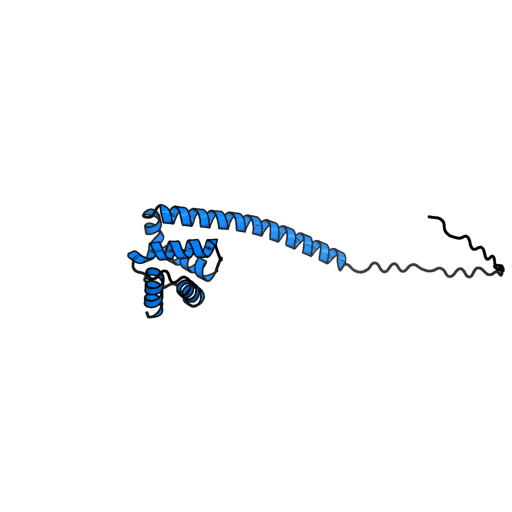8 5.868 -2.675 1.00 77.88 68 GLY A N 1
ATOM 537 C CA . GLY A 1 68 ? 13.715 7.161 -2.320 1.00 77.88 68 GLY A CA 1
ATOM 538 C C . GLY A 1 68 ? 14.153 8.329 -3.210 1.00 77.88 68 GLY A C 1
ATOM 539 O O . GLY A 1 68 ? 13.382 9.257 -3.429 1.00 77.88 68 GLY A O 1
ATOM 540 N N . HIS A 1 69 ? 15.343 8.263 -3.811 1.00 81.00 69 HIS A N 1
ATOM 541 C CA . HIS A 1 69 ? 15.809 9.260 -4.780 1.00 81.00 69 HIS A CA 1
ATOM 542 C C . HIS A 1 69 ? 14.930 9.329 -6.044 1.00 81.00 69 HIS A C 1
ATOM 544 O O . HIS A 1 69 ? 14.762 10.407 -6.610 1.00 81.00 69 HIS A O 1
ATOM 550 N N . LEU A 1 70 ? 14.311 8.217 -6.458 1.00 73.00 70 LEU A N 1
ATOM 551 C CA . LEU A 1 70 ? 13.382 8.183 -7.594 1.00 73.00 70 LEU A CA 1
ATOM 552 C C . LEU A 1 70 ? 12.066 8.904 -7.283 1.00 73.00 70 LEU A C 1
ATOM 554 O O . LEU A 1 70 ? 11.420 9.427 -8.189 1.00 73.00 70 LEU A O 1
ATOM 558 N N . LEU A 1 71 ? 11.689 8.993 -6.003 1.00 67.31 71 LEU A N 1
ATOM 559 C CA . LEU A 1 71 ? 10.512 9.749 -5.567 1.00 67.31 71 LEU A CA 1
ATOM 560 C C . LEU A 1 71 ? 10.678 11.253 -5.816 1.00 67.31 71 LEU A C 1
ATOM 562 O O . LEU A 1 71 ? 9.696 11.947 -6.053 1.00 67.31 71 LEU A O 1
ATOM 566 N N . ILE A 1 72 ? 11.918 11.753 -5.798 1.00 69.75 72 ILE A N 1
ATOM 567 C CA . ILE A 1 72 ? 12.240 13.161 -6.072 1.00 69.75 72 ILE A CA 1
ATOM 568 C C . ILE A 1 72 ? 12.074 13.472 -7.568 1.00 69.75 72 ILE A C 1
ATOM 570 O O . ILE A 1 72 ? 11.758 14.599 -7.937 1.00 69.75 72 ILE A O 1
ATOM 574 N N . GLN A 1 73 ? 12.250 12.468 -8.431 1.00 74.62 73 GLN A N 1
ATOM 575 C CA . GLN A 1 73 ? 12.195 12.622 -9.887 1.00 74.62 73 GLN A CA 1
ATOM 576 C C . GLN A 1 73 ? 10.763 12.576 -10.447 1.00 74.62 73 GLN A C 1
ATOM 578 O O . GLN A 1 73 ? 10.539 13.008 -11.575 1.00 74.62 73 GLN A O 1
ATOM 583 N N . SER A 1 74 ? 9.789 12.079 -9.674 1.00 81.88 74 SER A N 1
ATOM 584 C CA . SER A 1 74 ? 8.384 11.981 -10.082 1.00 81.88 74 SER A CA 1
ATOM 585 C C . SER A 1 74 ? 7.484 12.805 -9.162 1.00 81.88 74 SER A C 1
ATOM 587 O O . SER A 1 74 ? 7.053 12.346 -8.104 1.00 81.88 74 SER A O 1
ATOM 589 N N . GLU A 1 75 ? 7.145 14.023 -9.594 1.00 82.62 75 GLU A N 1
ATOM 590 C CA . GLU A 1 75 ? 6.274 14.930 -8.831 1.00 82.62 75 GLU A CA 1
ATOM 591 C C . GLU A 1 75 ? 4.889 14.314 -8.573 1.00 82.62 75 GLU A C 1
ATOM 593 O O . GLU A 1 75 ? 4.318 14.463 -7.494 1.00 82.62 75 GLU A O 1
ATOM 598 N N . ASN A 1 76 ? 4.365 13.537 -9.526 1.00 84.31 76 ASN A N 1
ATOM 599 C CA . ASN A 1 76 ? 3.101 12.833 -9.339 1.00 84.31 76 ASN A CA 1
ATOM 600 C C . ASN A 1 76 ? 3.185 11.784 -8.219 1.00 84.31 76 ASN A C 1
ATOM 602 O O . ASN A 1 76 ? 2.280 11.692 -7.388 1.00 84.31 76 ASN A O 1
ATOM 606 N N . LEU A 1 77 ? 4.272 11.010 -8.174 1.00 81.50 77 LEU A N 1
ATOM 607 C CA . LEU A 1 77 ? 4.462 9.997 -7.142 1.00 81.50 77 LEU A CA 1
ATOM 608 C C . LEU A 1 77 ? 4.665 10.639 -5.766 1.00 81.50 77 LEU A C 1
ATOM 610 O O . LEU A 1 77 ? 4.071 10.191 -4.787 1.00 81.50 77 LEU A O 1
ATOM 614 N N . LYS A 1 78 ? 5.421 11.739 -5.705 1.00 85.44 78 LYS A N 1
ATOM 615 C CA . LYS A 1 78 ? 5.579 12.553 -4.497 1.00 85.44 78 LYS A CA 1
ATOM 616 C C . LYS A 1 78 ? 4.228 13.016 -3.953 1.00 85.44 78 LYS A C 1
ATOM 618 O O . LYS A 1 78 ? 3.944 12.790 -2.782 1.00 85.44 78 LYS A O 1
ATOM 623 N N . GLN A 1 79 ? 3.356 13.571 -4.796 1.00 85.62 79 GLN A N 1
ATOM 624 C CA . GLN A 1 79 ? 2.006 13.975 -4.384 1.00 85.62 79 GLN A CA 1
ATOM 625 C C . GLN A 1 79 ? 1.168 12.800 -3.862 1.00 85.62 79 GLN A C 1
ATOM 627 O O . GLN A 1 79 ? 0.460 12.946 -2.865 1.00 85.62 79 GLN A O 1
ATOM 632 N N . GLN A 1 80 ? 1.233 11.633 -4.514 1.00 84.69 80 GLN A N 1
ATOM 633 C CA . GLN A 1 80 ? 0.510 10.442 -4.055 1.00 84.69 80 GLN A CA 1
ATOM 634 C C . GLN A 1 80 ? 1.000 9.979 -2.675 1.00 84.69 80 GLN A C 1
ATOM 636 O O . GLN A 1 80 ? 0.179 9.662 -1.812 1.00 84.69 80 GLN A O 1
ATOM 641 N N . ILE A 1 81 ? 2.317 9.974 -2.450 1.00 84.00 81 ILE A N 1
ATOM 642 C CA . ILE A 1 81 ? 2.915 9.591 -1.166 1.00 84.00 81 ILE A CA 1
ATOM 643 C C . ILE A 1 81 ? 2.574 10.611 -0.078 1.00 84.00 81 ILE A C 1
ATOM 645 O O . ILE A 1 81 ? 2.191 10.199 1.013 1.00 84.00 81 ILE A O 1
ATOM 649 N N . THR A 1 82 ? 2.623 11.916 -0.364 1.00 86.38 82 THR A N 1
ATOM 650 C CA . THR A 1 82 ? 2.208 12.955 0.594 1.00 86.38 82 THR A CA 1
ATOM 651 C C . THR A 1 82 ? 0.767 12.745 1.054 1.00 86.38 82 THR A C 1
ATOM 653 O O . THR A 1 82 ? 0.514 12.680 2.253 1.00 86.38 82 THR A O 1
ATOM 656 N N . LYS A 1 83 ? -0.165 12.513 0.121 1.00 86.69 83 LYS A N 1
ATOM 657 C CA . LYS A 1 83 ? -1.567 12.206 0.458 1.00 86.69 83 LYS A CA 1
ATOM 658 C C . LYS A 1 83 ? -1.706 10.935 1.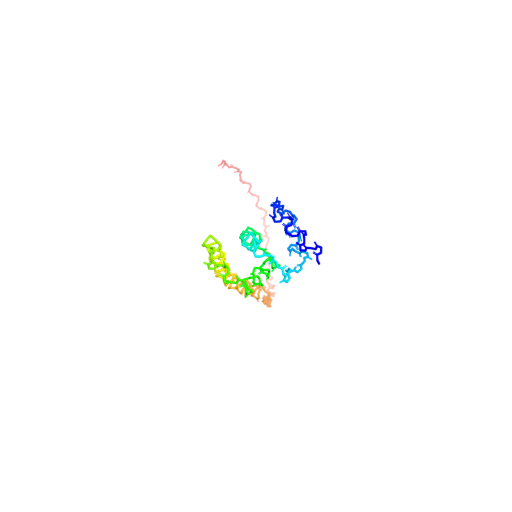296 1.00 86.69 83 LYS A C 1
ATOM 660 O O . LYS A 1 83 ? -2.551 10.851 2.183 1.00 86.69 83 LYS A O 1
ATOM 665 N N . LEU A 1 84 ? -0.893 9.915 1.014 1.00 86.12 84 LEU A N 1
ATOM 666 C CA . LEU A 1 84 ? -0.881 8.700 1.826 1.00 86.12 84 LEU A CA 1
ATOM 667 C C . LEU A 1 84 ? -0.397 8.987 3.256 1.00 86.12 84 LEU A C 1
ATOM 669 O O . LEU A 1 84 ? -1.008 8.492 4.202 1.00 86.12 84 LEU A O 1
ATOM 673 N N . LEU A 1 85 ? 0.646 9.803 3.423 1.00 86.06 85 LEU A N 1
ATOM 674 C CA . LEU A 1 85 ? 1.153 10.213 4.736 1.00 86.06 85 LEU A CA 1
ATOM 675 C C . LEU A 1 85 ? 0.112 11.011 5.527 1.00 86.06 85 LEU A C 1
ATOM 677 O O . LEU A 1 85 ? -0.116 10.706 6.695 1.00 86.06 85 LEU A O 1
ATOM 681 N N . GLU A 1 86 ? -0.568 11.967 4.892 1.00 88.31 86 GLU A N 1
ATOM 682 C CA . GLU A 1 86 ? -1.690 12.703 5.495 1.00 88.31 86 GLU A CA 1
ATOM 683 C C . GLU A 1 86 ? -2.765 11.734 6.011 1.00 88.31 86 GLU A C 1
ATOM 685 O O . GLU A 1 86 ? -3.150 11.793 7.178 1.00 88.31 86 GLU A O 1
ATOM 690 N N . SER A 1 87 ? -3.138 10.736 5.200 1.00 85.94 87 SER A N 1
ATOM 691 C CA . SER A 1 87 ? -4.119 9.724 5.610 1.00 85.94 87 SER A CA 1
ATOM 692 C C . SER A 1 87 ? -3.675 8.886 6.820 1.00 85.94 87 SER A C 1
ATOM 694 O O . SER A 1 87 ? -4.514 8.432 7.602 1.00 85.94 87 SER A O 1
ATOM 696 N N . PHE A 1 88 ? -2.368 8.658 7.002 1.00 84.31 88 PHE A N 1
ATOM 697 C CA . PHE A 1 88 ? -1.847 7.965 8.183 1.00 84.31 88 PHE A CA 1
ATOM 698 C C . PHE A 1 88 ? -1.849 8.853 9.423 1.00 84.31 88 PHE A C 1
ATOM 700 O O . PHE A 1 88 ? -2.151 8.359 10.514 1.00 84.31 88 PHE A O 1
ATOM 707 N N . THR A 1 89 ? -1.573 10.146 9.271 1.00 84.56 89 THR A N 1
ATOM 708 C CA . THR A 1 89 ? -1.669 11.123 10.362 1.00 84.56 89 THR A CA 1
ATOM 709 C C . THR A 1 89 ? -3.095 11.172 10.913 1.00 84.56 89 THR A C 1
ATOM 711 O O . THR A 1 89 ? -3.294 11.009 12.119 1.00 84.56 89 THR A O 1
ATOM 714 N N . ASP A 1 90 ? -4.098 11.253 10.037 1.00 83.88 90 ASP A N 1
ATOM 715 C CA . ASP A 1 90 ? -5.514 11.276 10.432 1.00 83.88 90 ASP A CA 1
ATOM 716 C C . ASP A 1 90 ? -5.946 9.986 11.147 1.00 83.88 90 ASP A C 1
ATOM 718 O O . ASP A 1 90 ? -6.635 10.007 12.177 1.00 83.88 90 ASP A O 1
ATOM 722 N N . LYS A 1 91 ? -5.501 8.831 10.633 1.00 83.50 91 LYS A N 1
ATOM 723 C CA . LYS A 1 91 ? -5.753 7.525 11.261 1.00 83.50 91 LYS A CA 1
ATOM 724 C C . LYS A 1 91 ? -5.097 7.420 12.636 1.00 83.50 91 LYS A C 1
ATOM 726 O O . LYS A 1 91 ? -5.707 6.875 13.552 1.00 83.50 91 LYS A O 1
ATOM 731 N N . THR A 1 92 ? -3.899 7.972 12.809 1.00 83.81 92 THR A N 1
ATOM 732 C CA . THR A 1 92 ? -3.190 7.975 14.099 1.00 83.81 92 THR A CA 1
ATOM 733 C C . THR A 1 92 ? -3.911 8.849 15.127 1.00 83.81 92 THR A C 1
ATOM 735 O O . THR A 1 92 ? -4.132 8.414 16.256 1.00 83.81 92 THR A O 1
ATOM 738 N N . ALA A 1 93 ? -4.381 10.033 14.728 1.00 83.31 93 ALA A N 1
ATOM 739 C CA . ALA A 1 93 ? -5.205 10.880 15.592 1.00 83.31 93 ALA A CA 1
ATOM 740 C C . ALA A 1 93 ? -6.523 10.187 15.994 1.00 83.31 93 ALA A C 1
ATOM 742 O O . ALA A 1 93 ? -6.999 10.314 17.124 1.00 83.31 93 ALA A O 1
ATOM 743 N N . THR A 1 94 ? -7.111 9.412 15.079 1.00 88.88 94 THR A N 1
ATOM 744 C CA . THR A 1 94 ? -8.300 8.595 15.362 1.00 88.88 94 THR A CA 1
ATOM 745 C C . THR A 1 94 ? -7.989 7.465 16.345 1.00 88.88 94 THR A C 1
ATOM 747 O O . THR A 1 94 ? -8.766 7.227 17.270 1.00 88.88 94 THR A O 1
ATOM 750 N N . LEU A 1 95 ? -6.836 6.807 16.203 1.00 87.50 95 LEU A N 1
ATOM 751 C CA . LEU A 1 95 ? -6.381 5.747 17.103 1.00 87.50 95 LEU A CA 1
ATOM 752 C C . LEU A 1 95 ? -6.262 6.242 18.553 1.00 87.50 95 LEU A C 1
ATOM 754 O O . LEU A 1 95 ? -6.721 5.569 19.473 1.00 87.50 95 LEU A O 1
ATOM 758 N N . GLU A 1 96 ? -5.715 7.440 18.766 1.00 87.81 96 GLU A N 1
ATOM 759 C CA . GLU A 1 96 ? -5.614 8.040 20.101 1.00 87.81 96 GLU A CA 1
ATOM 760 C C . GLU A 1 96 ? -6.997 8.232 20.754 1.00 87.81 96 GLU A C 1
ATOM 762 O O . GLU A 1 96 ? -7.200 7.920 21.932 1.00 87.81 96 GLU A O 1
ATOM 767 N N . LYS A 1 97 ? -7.983 8.694 19.974 1.00 91.25 97 LYS A N 1
ATOM 768 C CA . LYS A 1 97 ? -9.373 8.836 20.435 1.00 91.25 97 LYS A CA 1
ATOM 769 C C . LYS A 1 97 ? -9.990 7.481 20.785 1.00 91.25 97 LYS A C 1
ATOM 771 O O . LYS A 1 97 ? -10.678 7.380 21.801 1.00 91.25 97 LYS A O 1
ATOM 776 N N . LEU A 1 98 ? -9.723 6.445 19.987 1.00 90.06 98 LEU A N 1
ATOM 777 C CA . LEU A 1 98 ? -10.203 5.086 20.247 1.00 90.06 98 LEU A CA 1
ATOM 778 C C . LEU A 1 98 ? -9.605 4.499 21.528 1.00 90.06 98 LEU A C 1
ATOM 780 O O . LEU A 1 98 ? -10.344 3.914 22.314 1.00 90.06 98 LEU A O 1
ATOM 784 N N . TYR A 1 99 ? -8.315 4.712 21.799 1.00 91.19 99 TYR A N 1
ATOM 785 C CA . TYR A 1 99 ? -7.706 4.288 23.066 1.00 91.19 99 TYR A CA 1
ATOM 786 C C . TYR A 1 99 ? -8.337 4.982 24.276 1.00 91.19 99 TYR A C 1
ATOM 788 O O . TYR A 1 99 ? -8.650 4.325 25.269 1.00 91.19 99 TYR A O 1
ATOM 796 N N . LYS A 1 100 ? -8.598 6.292 24.181 1.00 91.56 100 LYS A N 1
ATOM 797 C CA . LYS A 1 100 ? -9.322 7.037 25.225 1.00 91.56 100 LYS A CA 1
ATOM 798 C C . LYS A 1 100 ? -10.730 6.479 25.448 1.00 91.56 100 LYS A C 1
ATOM 800 O O . LYS A 1 100 ? -11.170 6.374 26.590 1.00 91.56 100 LYS A O 1
ATOM 805 N N . LEU A 1 101 ? -11.439 6.119 24.377 1.00 92.50 101 LEU A N 1
ATOM 806 C CA . LEU A 1 101 ? -12.774 5.527 24.466 1.00 92.50 101 LEU A CA 1
ATOM 807 C C . LEU A 1 101 ? -12.736 4.123 25.083 1.00 92.50 101 LEU A C 1
ATOM 809 O O . LEU A 1 101 ? -13.527 3.845 25.980 1.00 92.50 101 LEU A O 1
ATOM 813 N N . LYS A 1 102 ? -11.786 3.278 24.663 1.00 91.38 102 LYS A N 1
ATOM 814 C CA . LYS A 1 102 ? -11.550 1.946 25.238 1.00 91.38 102 LYS A CA 1
ATOM 815 C C . LYS A 1 102 ? -11.339 2.032 26.749 1.00 91.38 102 LYS A C 1
ATOM 817 O O . LYS A 1 102 ? -12.051 1.363 27.484 1.00 91.38 102 LYS A O 1
ATOM 822 N N . GLY A 1 103 ? -10.464 2.929 27.211 1.00 91.19 103 GLY A N 1
ATOM 823 C CA . GLY A 1 103 ? -10.221 3.118 28.645 1.00 91.19 103 GLY A CA 1
ATOM 824 C C . GLY A 1 103 ? -11.463 3.572 29.425 1.00 91.19 103 GLY A C 1
ATOM 825 O O . GLY A 1 103 ? -11.687 3.117 30.543 1.00 91.19 103 GLY A O 1
ATOM 826 N N . LYS A 1 104 ? -12.320 4.422 28.835 1.00 92.31 104 LYS A N 1
ATOM 827 C CA . LYS A 1 104 ? -13.606 4.808 29.450 1.00 92.31 104 LYS A CA 1
ATOM 828 C C . LYS A 1 104 ? -14.578 3.632 29.551 1.00 92.31 104 LYS A C 1
ATOM 830 O O . LYS A 1 104 ? -15.254 3.497 30.566 1.00 92.31 104 LYS A O 1
ATOM 835 N N . LEU A 1 105 ? -14.660 2.809 28.506 1.00 90.19 105 LEU A N 1
ATOM 836 C CA . LEU A 1 105 ? -15.519 1.624 28.489 1.00 90.19 105 LEU A CA 1
ATOM 837 C C . LEU A 1 105 ? -15.049 0.588 29.510 1.00 90.19 105 LEU A C 1
ATOM 839 O O . LEU A 1 105 ? -15.863 0.120 30.296 1.00 90.19 105 LEU A O 1
ATOM 843 N N . GLU A 1 106 ? -13.747 0.302 29.556 1.00 91.12 106 GLU A N 1
ATOM 844 C CA . GLU A 1 106 ? -13.149 -0.602 30.545 1.00 91.12 106 GLU A CA 1
ATOM 845 C C . GLU A 1 106 ? -13.406 -0.099 31.975 1.00 91.12 106 GLU A C 1
ATOM 847 O O . GLU A 1 106 ? -13.871 -0.861 32.816 1.00 91.12 106 GLU A O 1
ATOM 852 N N . GLY A 1 107 ? -13.226 1.202 32.236 1.00 84.44 107 GLY A N 1
ATOM 853 C CA . GLY A 1 107 ? -13.509 1.791 33.549 1.00 84.44 107 GLY A CA 1
ATOM 854 C C . GLY A 1 107 ? -14.985 1.740 33.965 1.00 84.44 107 GLY A C 1
ATOM 855 O O . GLY A 1 107 ? -15.275 1.608 35.152 1.00 84.44 107 GLY A O 1
ATOM 856 N N . ASN A 1 108 ? -15.922 1.829 33.017 1.00 82.31 108 ASN A N 1
ATOM 857 C CA . ASN A 1 108 ? -17.351 1.665 33.299 1.00 82.31 108 ASN A CA 1
ATOM 858 C C . ASN A 1 108 ? -17.730 0.194 33.516 1.00 82.31 108 ASN A C 1
ATOM 860 O O . ASN A 1 108 ? -18.519 -0.083 34.414 1.00 82.31 108 ASN A O 1
ATOM 864 N N . LEU A 1 109 ? -17.134 -0.736 32.761 1.00 77.44 109 LEU A N 1
ATOM 865 C CA . LEU A 1 109 ? -17.333 -2.177 32.943 1.00 77.44 109 LEU A CA 1
ATOM 866 C C . LEU A 1 109 ? -16.887 -2.620 34.347 1.00 77.44 109 LEU A C 1
ATOM 868 O O . LEU A 1 109 ? -17.627 -3.289 35.062 1.00 77.44 109 LEU A O 1
ATOM 872 N N . SER A 1 110 ? -15.724 -2.140 34.804 1.00 74.62 110 SER A N 1
ATOM 873 C CA . SER A 1 110 ? -15.223 -2.418 36.157 1.00 74.62 110 SER A CA 1
ATOM 874 C C . SER A 1 110 ? -16.084 -1.809 37.273 1.00 74.62 110 SER A C 1
ATOM 876 O O . SER A 1 110 ? -16.002 -2.255 38.413 1.00 74.62 110 SER A O 1
ATOM 878 N N . ARG A 1 111 ? -16.910 -0.794 36.977 1.00 67.75 111 ARG A N 1
ATOM 879 C CA . ARG A 1 111 ? -17.872 -0.220 37.938 1.00 67.75 111 ARG A CA 1
ATOM 880 C C . ARG A 1 111 ? -19.170 -1.018 38.010 1.00 67.75 111 ARG A C 1
ATOM 882 O O . ARG A 1 111 ? -19.792 -1.033 39.064 1.00 67.75 111 ARG A O 1
ATOM 889 N N . THR A 1 112 ? -19.570 -1.668 36.920 1.00 62.12 112 THR A N 1
ATOM 890 C CA . THR A 1 112 ? -20.757 -2.537 36.881 1.00 62.12 112 THR A CA 1
ATOM 891 C C . THR A 1 112 ? -20.487 -3.947 37.409 1.00 62.12 112 THR A C 1
ATOM 893 O O . THR A 1 112 ? -21.423 -4.616 37.823 1.00 62.12 112 THR A O 1
ATOM 896 N N . GLU A 1 113 ? -19.224 -4.384 37.433 1.00 55.62 113 GLU A N 1
ATOM 897 C CA . GLU A 1 113 ? -18.780 -5.670 38.007 1.00 55.62 113 GLU A CA 1
ATOM 898 C C . GLU A 1 113 ? -18.265 -5.546 39.459 1.00 55.62 113 GLU A C 1
ATOM 900 O O . GLU A 1 113 ? -17.767 -6.514 40.034 1.00 55.62 113 GLU A O 1
ATOM 905 N N . GLY A 1 114 ? -18.371 -4.357 40.067 1.00 50.62 114 GLY A N 1
ATOM 906 C CA . GLY A 1 114 ? -18.082 -4.158 41.489 1.00 50.62 114 GLY A CA 1
ATOM 907 C C . GLY A 1 114 ? -19.026 -4.982 42.378 1.00 50.62 114 GLY A C 1
ATOM 908 O O . GLY A 1 114 ? -20.160 -5.243 41.972 1.00 50.62 114 GLY A O 1
ATOM 909 N N . PRO A 1 115 ? -18.579 -5.410 43.575 1.00 47.31 115 PRO A N 1
ATOM 910 C CA . PRO A 1 115 ? -19.322 -6.337 44.418 1.00 47.31 115 PRO A CA 1
ATOM 911 C C . PRO A 1 115 ? -20.704 -5.762 44.711 1.00 47.31 115 PRO A C 1
ATOM 913 O O . PRO A 1 115 ? -20.824 -4.619 45.159 1.00 47.31 115 PRO A O 1
ATOM 916 N N . GLY A 1 116 ? -21.731 -6.562 44.416 1.00 47.91 116 GLY A N 1
ATOM 917 C CA . GLY A 1 116 ? -23.111 -6.235 44.723 1.00 47.91 116 GLY A CA 1
ATOM 918 C C . GLY A 1 116 ? -23.203 -5.774 46.168 1.00 47.91 116 GLY A C 1
ATOM 919 O O . GLY A 1 116 ? -22.790 -6.482 47.086 1.00 47.91 116 GLY A O 1
ATOM 920 N N . VAL A 1 117 ? -23.717 -4.564 46.359 1.00 43.97 117 VAL A N 1
ATOM 921 C CA . VAL A 1 117 ? -24.221 -4.145 47.657 1.00 43.97 117 VAL A CA 1
ATOM 922 C C . VAL A 1 117 ? -25.433 -5.037 47.905 1.00 43.97 117 VAL A C 1
ATOM 924 O O . VAL A 1 117 ? -26.539 -4.741 47.457 1.00 43.97 117 VAL A O 1
ATOM 927 N N . SER A 1 118 ? -25.199 -6.190 48.532 1.00 43.22 118 SER A N 1
ATOM 928 C CA . SER A 1 118 ? -26.232 -6.924 49.242 1.00 43.22 118 SER A CA 1
ATOM 929 C C . SER A 1 118 ? -26.721 -5.983 50.333 1.00 43.22 118 SER A C 1
ATOM 931 O O . SER A 1 118 ? -26.143 -5.919 51.414 1.00 43.22 118 SER A O 1
ATOM 933 N N . ASN A 1 119 ? -27.744 -5.189 50.021 1.00 42.22 119 ASN A N 1
ATOM 934 C CA . ASN A 1 119 ? -28.602 -4.638 51.051 1.00 42.22 119 ASN A CA 1
ATOM 935 C C . ASN A 1 119 ? -29.295 -5.845 51.686 1.00 42.22 119 ASN A C 1
ATOM 937 O O . ASN A 1 119 ? -30.338 -6.296 51.214 1.00 42.22 119 ASN A O 1
ATOM 941 N N . GLU A 1 120 ? -28.678 -6.392 52.730 1.00 44.44 120 GLU A N 1
ATOM 942 C CA . GLU A 1 120 ? -29.406 -7.045 53.808 1.00 44.44 120 GLU A CA 1
ATOM 943 C C . GLU A 1 120 ? -30.328 -5.970 54.392 1.00 44.44 120 GLU A C 1
ATOM 945 O O . GLU A 1 120 ? -29.951 -5.181 55.253 1.00 44.44 120 GLU A O 1
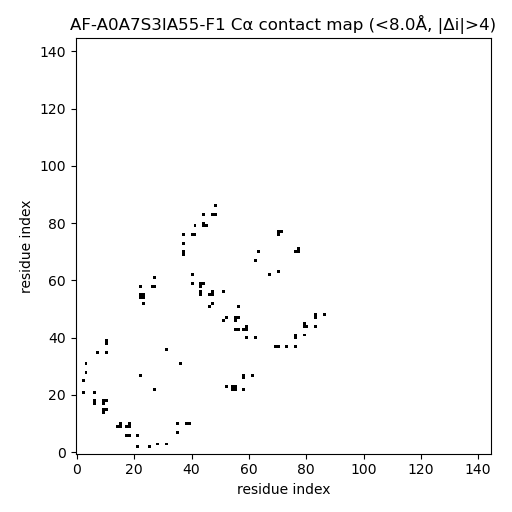ATOM 950 N N . MET A 1 121 ? -31.518 -5.846 53.809 1.00 40.53 121 MET A N 1
ATOM 951 C CA . MET A 1 121 ? -32.625 -5.168 54.455 1.00 40.53 121 MET A CA 1
ATOM 952 C C . MET A 1 121 ? -33.116 -6.154 55.511 1.00 40.53 121 MET A C 1
ATOM 954 O O . MET A 1 121 ? -33.783 -7.131 55.174 1.00 40.53 121 MET A O 1
ATOM 958 N N . GLU A 1 122 ? -32.692 -5.946 56.760 1.00 42.03 122 GLU A N 1
ATOM 959 C CA . GLU A 1 122 ? -33.317 -6.555 57.932 1.00 42.03 122 GLU A CA 1
ATOM 960 C C . GLU A 1 122 ? -34.818 -6.264 57.843 1.00 42.03 122 GLU A C 1
ATOM 962 O O . GLU A 1 122 ? -35.265 -5.125 57.979 1.00 42.03 122 GLU A O 1
ATOM 967 N N . ILE A 1 123 ? -35.595 -7.293 57.516 1.00 42.97 123 ILE A N 1
ATOM 968 C CA . ILE A 1 123 ? -37.036 -7.271 57.711 1.00 42.97 123 ILE A CA 1
ATOM 969 C C . ILE A 1 123 ? -37.205 -7.572 59.196 1.00 42.97 123 ILE A C 1
ATOM 971 O O . ILE A 1 123 ? -37.117 -8.725 59.613 1.00 42.97 123 ILE A O 1
ATOM 975 N N . GLU A 1 124 ? -37.356 -6.523 60.000 1.00 41.00 124 GLU A N 1
ATOM 976 C CA . GLU A 1 124 ? -37.878 -6.662 61.355 1.00 41.00 124 GLU A CA 1
ATOM 977 C C . GLU A 1 124 ? -39.279 -7.282 61.239 1.00 41.00 124 GLU A C 1
ATOM 979 O O . GLU A 1 124 ? -40.208 -6.672 60.706 1.00 41.00 124 GLU A O 1
ATOM 984 N N . GLU A 1 125 ? -39.419 -8.536 61.675 1.00 42.53 125 GLU A N 1
ATOM 985 C CA . GLU A 1 125 ? -40.714 -9.187 61.861 1.00 42.53 125 GLU A CA 1
ATOM 986 C C . GLU A 1 125 ? -41.431 -8.526 63.051 1.00 42.53 125 GLU A C 1
ATOM 988 O O . GLU A 1 125 ? -41.394 -9.015 64.179 1.00 42.53 125 GLU A O 1
ATOM 993 N N . GLU A 1 126 ? -42.091 -7.390 62.819 1.00 39.81 126 GLU A N 1
ATOM 994 C CA . GLU A 1 126 ? -43.168 -6.936 63.699 1.00 39.81 126 GLU A CA 1
ATOM 995 C C . GLU A 1 126 ? -44.441 -7.730 63.368 1.00 39.81 126 GLU A C 1
ATOM 997 O O . GLU A 1 126 ? -45.282 -7.309 62.570 1.00 39.81 126 GLU A O 1
ATOM 1002 N N . GLU A 1 127 ? -44.617 -8.890 64.011 1.00 39.59 127 GLU A N 1
ATOM 1003 C CA . GLU A 1 127 ? -45.943 -9.501 64.144 1.00 39.59 127 GLU A CA 1
ATOM 1004 C C . GLU A 1 127 ? -46.815 -8.617 65.050 1.00 39.59 127 GLU A C 1
ATOM 1006 O O . GLU A 1 127 ? -46.948 -8.825 66.258 1.00 39.59 127 GLU A O 1
ATOM 1011 N N . THR A 1 128 ? -47.445 -7.604 64.455 1.00 37.56 128 THR A N 1
ATOM 1012 C CA . THR A 1 128 ? -48.577 -6.919 65.076 1.00 37.56 128 THR A CA 1
ATOM 1013 C C . THR A 1 128 ? -49.842 -7.741 64.849 1.00 37.56 128 THR A C 1
ATOM 1015 O O . THR A 1 128 ? -50.523 -7.688 63.830 1.00 37.56 128 THR A O 1
ATOM 1018 N N . SER A 1 129 ? -50.148 -8.540 65.867 1.00 47.12 129 SER A N 1
ATOM 1019 C CA . SER A 1 129 ? -51.478 -9.056 66.175 1.00 47.12 129 SER A CA 1
ATOM 1020 C C . SER A 1 129 ? -52.546 -7.965 66.017 1.00 47.12 129 SER A C 1
ATOM 1022 O O . SER A 1 129 ? -52.549 -7.022 66.807 1.00 47.12 129 SER A O 1
ATOM 1024 N N . SER A 1 130 ? -53.495 -8.118 65.088 1.00 44.94 130 SER A N 1
ATOM 1025 C CA . SER A 1 130 ? -54.949 -8.193 65.363 1.00 44.94 130 SER A CA 1
ATOM 1026 C C . SER A 1 130 ? -55.797 -8.055 64.088 1.00 44.94 130 SER A C 1
ATOM 1028 O O . SER A 1 130 ? -55.802 -7.034 63.414 1.00 44.94 130 SER A O 1
ATOM 1030 N N . ASP A 1 131 ? -56.506 -9.140 63.777 1.00 46.44 131 ASP A N 1
ATOM 1031 C CA . ASP A 1 131 ? -57.950 -9.193 63.509 1.00 46.44 131 ASP A CA 1
ATOM 1032 C C . ASP A 1 131 ? -58.647 -7.875 63.099 1.00 46.44 131 ASP A C 1
ATOM 1034 O O . ASP A 1 131 ? -59.013 -7.069 63.954 1.00 46.44 131 ASP A O 1
ATOM 1038 N N . ALA A 1 132 ? -58.895 -7.688 61.797 1.00 43.56 132 ALA A N 1
ATOM 1039 C CA . ALA A 1 132 ? -60.006 -6.868 61.309 1.00 43.56 132 ALA A CA 1
ATOM 1040 C C . ALA A 1 132 ? -60.350 -7.188 59.843 1.00 43.56 132 ALA A C 1
ATOM 1042 O O . ALA A 1 132 ? -59.567 -6.957 58.922 1.00 43.56 132 ALA A O 1
ATOM 1043 N N . SER A 1 133 ? -61.561 -7.711 59.667 1.00 48.78 133 SER A N 1
ATOM 1044 C CA . SER A 1 133 ? -62.299 -7.970 58.431 1.00 48.78 133 SER A CA 1
ATOM 1045 C C . SER A 1 133 ? -62.169 -6.882 57.360 1.00 48.78 133 SER A C 1
ATOM 1047 O O . SER A 1 133 ? -62.394 -5.706 57.639 1.00 48.78 133 SER A O 1
ATOM 1049 N N . ILE A 1 134 ? -61.937 -7.285 56.108 1.00 48.50 134 ILE A N 1
ATOM 1050 C CA . ILE A 1 134 ? -62.187 -6.428 54.944 1.00 48.50 134 ILE A CA 1
ATOM 1051 C C . ILE A 1 134 ? -63.397 -6.991 54.206 1.00 48.50 134 ILE A C 1
ATOM 1053 O O . ILE A 1 134 ? -63.333 -8.039 53.564 1.00 48.50 134 ILE A O 1
ATOM 1057 N N . GLU A 1 135 ? -64.512 -6.289 54.389 1.00 48.53 135 GLU A N 1
ATOM 1058 C CA . GLU A 1 135 ? -65.754 -6.471 53.656 1.00 48.53 135 GLU A CA 1
ATOM 1059 C C . GLU A 1 135 ? -65.561 -6.201 52.161 1.00 48.53 135 GLU A C 1
ATOM 1061 O O . GLU A 1 135 ? -64.825 -5.317 51.720 1.00 48.53 135 GLU A O 1
ATOM 1066 N N . GLU A 1 136 ? -66.277 -7.010 51.398 1.00 47.34 136 GLU A N 1
ATOM 1067 C CA . GLU A 1 136 ? -66.492 -6.955 49.966 1.00 47.34 136 GLU A CA 1
ATOM 1068 C C . GLU A 1 136 ? -67.147 -5.618 49.573 1.00 47.34 136 GLU A C 1
ATOM 1070 O O . GLU A 1 136 ? -68.285 -5.343 49.946 1.00 47.34 136 GLU A O 1
ATOM 1075 N N . ILE A 1 137 ? -66.451 -4.781 48.796 1.00 54.81 137 ILE A N 1
ATOM 1076 C CA . ILE A 1 137 ? -67.085 -3.679 48.060 1.00 54.81 137 ILE A CA 1
ATOM 1077 C C . ILE A 1 137 ? -66.659 -3.760 46.597 1.00 54.81 137 ILE A C 1
ATOM 1079 O O . ILE A 1 137 ? -65.587 -3.324 46.182 1.00 54.81 137 ILE A O 1
ATOM 1083 N N . THR A 1 138 ? -67.559 -4.342 45.815 1.00 48.72 138 THR A N 1
ATOM 1084 C CA . THR A 1 138 ? -67.661 -4.207 44.368 1.00 48.72 138 THR A CA 1
ATOM 1085 C C . THR A 1 138 ? -68.042 -2.774 44.002 1.00 48.72 138 THR A C 1
ATOM 1087 O O . THR A 1 138 ? -69.102 -2.320 44.421 1.00 48.72 138 THR A O 1
ATOM 1090 N N . HIS A 1 139 ? -67.273 -2.105 43.143 1.00 49.75 139 HIS A N 1
ATOM 1091 C CA . HIS A 1 139 ? -67.837 -1.096 42.244 1.00 49.75 139 HIS A CA 1
ATOM 1092 C C . HIS A 1 139 ? -67.075 -1.055 40.916 1.00 49.75 139 HIS A C 1
ATOM 1094 O O . HIS A 1 139 ? -65.951 -0.571 40.819 1.00 49.75 139 HIS A O 1
ATOM 1100 N N . TYR A 1 140 ? -67.737 -1.614 39.901 1.00 52.88 140 TYR A N 1
ATOM 1101 C CA . TYR A 1 140 ? -67.563 -1.277 38.495 1.00 52.88 140 TYR A CA 1
ATOM 1102 C C . TYR A 1 140 ? -67.876 0.206 38.301 1.00 52.88 140 TYR A C 1
ATOM 1104 O O . TYR A 1 140 ? -68.967 0.624 38.680 1.00 52.88 140 TYR A O 1
ATOM 1112 N N . GLU A 1 141 ? -67.002 0.942 37.621 1.00 56.81 141 GLU A N 1
ATOM 1113 C CA . GLU A 1 141 ? -67.453 1.957 36.674 1.00 56.81 141 GLU A CA 1
ATOM 1114 C C . GLU A 1 141 ? -66.662 1.845 35.373 1.00 56.81 141 GLU A C 1
ATOM 1116 O O . GLU A 1 141 ? -65.512 1.411 35.311 1.00 56.81 141 GLU A O 1
ATOM 1121 N N . GLU A 1 142 ? -67.415 2.133 34.332 1.00 51.97 142 GLU A N 1
ATOM 1122 C CA . GLU A 1 142 ? -67.310 1.727 32.950 1.00 51.97 142 GLU A CA 1
ATOM 1123 C C . GLU A 1 142 ? -66.721 2.882 32.123 1.00 51.97 142 GLU A C 1
ATOM 1125 O O . GLU A 1 142 ? -66.705 4.034 32.551 1.00 51.97 142 GLU A O 1
ATOM 1130 N N . PHE A 1 143 ? -66.210 2.538 30.944 1.00 45.19 143 PHE A N 1
ATOM 1131 C CA . PHE A 1 143 ? -65.687 3.392 29.873 1.00 45.19 143 PHE A CA 1
ATOM 1132 C C . PHE A 1 143 ? -66.291 4.800 29.738 1.00 45.19 143 PHE A C 1
ATOM 1134 O O . PHE A 1 143 ? -67.503 4.965 29.843 1.00 45.19 143 PHE A O 1
ATOM 1141 N N . SER A 1 144 ? -65.480 5.758 29.266 1.00 52.31 144 SER A N 1
ATOM 1142 C CA . SER A 1 144 ? -65.877 6.650 28.157 1.00 52.31 144 SER A CA 1
ATOM 1143 C C . SER A 1 144 ? -64.666 7.301 27.464 1.00 52.31 144 SER A C 1
ATOM 1145 O O . SER A 1 144 ? -63.883 7.986 28.118 1.00 52.31 144 SER A O 1
ATOM 1147 N N . ASP A 1 145 ? -64.595 7.025 26.155 1.00 45.38 145 ASP A N 1
ATOM 1148 C CA . ASP A 1 145 ? -63.985 7.708 24.990 1.00 45.38 145 ASP A CA 1
ATOM 1149 C C . ASP A 1 145 ? -62.543 8.256 25.003 1.00 45.38 145 ASP A C 1
ATOM 1151 O O . ASP A 1 145 ? -62.263 9.306 25.625 1.00 45.38 145 ASP A O 1
#

pLDDT: mean 78.54, std 18.6, range [37.56, 96.19]

Solvent-accessible surface area (backbone atoms only — not comparable to full-atom values): 9045 Å² total; per-residue (Å²): 113,68,66,54,56,50,47,52,50,24,59,75,69,64,37,60,70,58,46,53,52,46,44,72,73,51,78,74,69,94,78,73,62,73,88,49,48,62,59,50,52,48,50,44,50,51,41,47,71,76,57,72,43,74,52,47,51,50,41,52,49,57,50,43,74,76,45,46,73,58,44,74,75,31,67,69,53,39,54,50,50,52,54,49,51,51,55,49,52,56,51,50,60,49,48,56,53,48,52,56,49,50,54,52,51,52,56,49,51,59,61,73,69,47,82,77,81,76,76,80,72,81,75,78,84,74,82,75,86,72,96,77,88,84,78,90,78,91,77,90,83,77,89,83,136

Mean predicted aligned error: 14.5 Å